Protein AF-A0A1V2M7Y1-F1 (afdb_monomer_lite)

Foldseek 3Di:
DVVVVVVVVVVVVVVVVVVVVVVVVVVVVPPPDPDDPPPPPVPPPDDDDDDDDDDDDDDDPDDDPPVVVVVVVVVVLCPPDDPLLVQLVVCVVVPDDLVRSCVVSVHDSVVSVVSVVVSVVVVVVVVD

Radius of gyration: 26.08 Å; chains: 1; bounding box: 61×38×71 Å

Structure (mmCIF, N/CA/C/O backbone):
data_AF-A0A1V2M7Y1-F1
#
_entry.id   AF-A0A1V2M7Y1-F1
#
loop_
_atom_site.group_PDB
_atom_site.id
_atom_site.type_symbol
_atom_site.label_atom_id
_atom_site.label_alt_id
_atom_site.label_comp_id
_atom_site.label_asym_id
_atom_site.label_entity_id
_atom_site.label_seq_id
_atom_site.pdbx_PDB_ins_code
_atom_site.Cartn_x
_atom_site.Cartn_y
_atom_site.Cartn_z
_atom_site.occupancy
_atom_site.B_iso_or_equiv
_atom_site.auth_seq_id
_atom_site.auth_comp_id
_atom_site.auth_asym_id
_atom_site.auth_atom_id
_atom_site.pdbx_PDB_model_num
ATOM 1 N N . MET A 1 1 ? 33.612 6.776 -31.321 1.00 61.09 1 MET A N 1
ATOM 2 C CA . MET A 1 1 ? 32.596 7.782 -30.926 1.00 61.09 1 MET A CA 1
ATOM 3 C C . MET A 1 1 ? 31.427 7.228 -30.102 1.00 61.09 1 MET A C 1
ATOM 5 O O . MET A 1 1 ? 30.705 8.017 -29.517 1.00 61.09 1 MET A O 1
ATOM 9 N N . ILE A 1 2 ? 31.240 5.905 -29.987 1.00 75.00 2 ILE A N 1
ATOM 10 C CA . ILE A 1 2 ? 30.143 5.317 -29.185 1.00 75.00 2 ILE A CA 1
ATOM 11 C C . ILE A 1 2 ? 30.430 5.383 -27.671 1.00 75.00 2 ILE A C 1
ATOM 13 O O . ILE A 1 2 ? 29.537 5.638 -26.868 1.00 75.00 2 ILE A O 1
ATOM 17 N N . TYR A 1 3 ? 31.699 5.239 -27.278 1.00 81.06 3 TYR A N 1
ATOM 18 C CA . TYR A 1 3 ? 32.115 5.239 -25.871 1.00 81.06 3 TYR A CA 1
ATOM 19 C C . TYR A 1 3 ? 31.869 6.567 -25.148 1.00 81.06 3 TYR A C 1
ATOM 21 O O . TYR A 1 3 ? 31.453 6.566 -23.995 1.00 81.06 3 TYR A O 1
ATOM 29 N N . THR A 1 4 ? 32.057 7.702 -25.823 1.00 82.69 4 THR A N 1
ATOM 30 C CA . THR A 1 4 ? 31.816 9.033 -25.242 1.00 82.69 4 THR A CA 1
ATOM 31 C C . THR A 1 4 ? 30.341 9.258 -24.907 1.00 82.69 4 THR A C 1
ATOM 33 O O . THR A 1 4 ? 30.041 9.879 -23.892 1.00 82.69 4 THR A O 1
ATOM 36 N N . GLY A 1 5 ? 29.425 8.698 -25.706 1.00 80.81 5 GLY A N 1
ATOM 37 C CA . GLY A 1 5 ? 27.989 8.727 -25.418 1.00 80.81 5 GLY A CA 1
ATOM 38 C C . GLY A 1 5 ? 27.635 7.895 -24.186 1.00 80.81 5 GLY A C 1
ATOM 39 O O . GLY A 1 5 ? 27.007 8.409 -23.266 1.00 80.81 5 GLY A O 1
ATOM 40 N N . LEU A 1 6 ? 28.116 6.647 -24.123 1.00 84.06 6 LEU A N 1
ATOM 41 C CA . LEU A 1 6 ? 27.849 5.736 -23.002 1.00 84.06 6 LEU A CA 1
ATOM 42 C C . LEU A 1 6 ? 28.409 6.247 -21.668 1.00 84.06 6 LEU A C 1
ATOM 44 O O . LEU A 1 6 ? 27.753 6.106 -20.637 1.00 84.06 6 LEU A O 1
ATOM 48 N N . ILE A 1 7 ? 29.586 6.879 -21.680 1.00 89.00 7 ILE A N 1
ATOM 49 C CA . ILE A 1 7 ? 30.180 7.487 -20.480 1.00 89.00 7 ILE A CA 1
ATOM 50 C C . ILE A 1 7 ? 29.296 8.630 -19.965 1.00 89.00 7 ILE A C 1
ATOM 52 O O . ILE A 1 7 ? 29.042 8.715 -18.764 1.00 89.00 7 ILE A O 1
ATOM 56 N N . LEU A 1 8 ? 28.772 9.473 -20.860 1.00 86.25 8 LEU A N 1
ATOM 57 C CA . LEU A 1 8 ? 27.915 10.595 -20.477 1.00 86.25 8 LEU A CA 1
ATOM 58 C C . LEU A 1 8 ? 26.569 10.119 -19.910 1.00 86.25 8 LEU A C 1
ATOM 60 O O . LEU A 1 8 ? 26.113 10.632 -18.886 1.00 86.25 8 LEU A O 1
ATOM 64 N N . THR A 1 9 ? 25.959 9.097 -20.519 1.00 86.38 9 THR A N 1
ATOM 65 C CA . THR A 1 9 ? 24.731 8.482 -19.988 1.00 86.38 9 THR A CA 1
ATOM 66 C C . THR A 1 9 ? 24.990 7.805 -18.638 1.00 86.38 9 THR A C 1
ATOM 68 O O . THR A 1 9 ? 24.194 7.944 -17.710 1.00 86.38 9 THR A O 1
ATOM 71 N N . GLY A 1 10 ? 26.139 7.139 -18.485 1.00 89.62 10 GLY A N 1
ATOM 72 C CA . GLY A 1 10 ? 26.568 6.521 -17.231 1.00 89.62 10 GLY A CA 1
ATOM 73 C C . GLY A 1 10 ? 26.699 7.532 -16.090 1.00 89.62 10 GLY A C 1
ATOM 74 O O . GLY A 1 10 ? 26.111 7.344 -15.029 1.00 89.62 10 GLY A O 1
ATOM 75 N N . ILE A 1 11 ? 27.384 8.655 -16.320 1.00 89.75 11 ILE A N 1
ATOM 76 C CA . ILE A 1 11 ? 27.546 9.715 -15.310 1.00 89.75 11 ILE A CA 1
ATOM 77 C C . ILE A 1 11 ? 26.185 10.305 -14.906 1.00 89.75 11 ILE A C 1
ATOM 79 O O . ILE A 1 11 ? 25.921 10.485 -13.716 1.00 89.75 11 ILE A O 1
ATOM 83 N N . GLY A 1 12 ? 25.294 10.551 -15.874 1.00 89.31 12 GLY A N 1
ATOM 84 C CA . GLY A 1 12 ? 23.948 11.064 -15.606 1.00 89.31 12 GLY A CA 1
ATOM 85 C C . GLY A 1 12 ? 23.114 10.118 -14.737 1.00 89.31 12 GLY A C 1
ATOM 86 O O . GLY A 1 12 ? 22.533 10.540 -13.735 1.00 89.31 12 GLY A O 1
ATOM 87 N N . THR A 1 13 ? 23.107 8.823 -15.065 1.00 90.56 13 THR A N 1
ATOM 88 C CA . THR A 1 13 ? 22.377 7.813 -14.276 1.00 90.56 13 THR A CA 1
ATOM 89 C C . THR A 1 13 ? 22.920 7.695 -12.848 1.00 90.56 13 THR A C 1
ATOM 91 O O . THR A 1 13 ? 22.144 7.669 -11.892 1.00 90.56 13 THR A O 1
ATOM 94 N N . ILE A 1 14 ? 24.240 7.742 -12.663 1.00 93.94 14 ILE A N 1
ATOM 95 C CA . ILE A 1 14 ? 24.876 7.707 -11.338 1.00 93.94 14 ILE A CA 1
ATOM 96 C C . ILE A 1 14 ? 24.452 8.901 -10.472 1.00 93.94 14 ILE A C 1
ATOM 98 O O . ILE A 1 14 ? 24.095 8.716 -9.306 1.00 93.94 14 ILE A O 1
ATOM 102 N N . LEU A 1 15 ? 24.412 10.116 -11.029 1.00 90.50 15 LEU A N 1
ATOM 103 C CA . LEU A 1 15 ? 23.976 11.311 -10.296 1.00 90.50 15 LEU A CA 1
ATOM 104 C C . LEU A 1 15 ? 22.510 11.219 -9.847 1.00 90.50 15 LEU A C 1
ATOM 106 O O . LEU A 1 15 ? 22.191 11.585 -8.712 1.00 90.50 15 LEU A O 1
ATOM 110 N N . THR A 1 16 ? 21.623 10.680 -10.692 1.00 89.56 16 THR A N 1
ATOM 111 C CA . THR A 1 16 ? 20.214 10.472 -10.313 1.00 89.56 16 THR A CA 1
ATOM 112 C C . THR A 1 16 ? 20.065 9.488 -9.151 1.00 89.56 16 THR A C 1
ATOM 114 O O . THR A 1 16 ? 19.310 9.757 -8.216 1.00 89.56 16 THR A O 1
ATOM 117 N N . LEU A 1 17 ? 20.846 8.401 -9.140 1.00 91.62 17 LEU A N 1
ATOM 118 C CA . LEU A 1 17 ? 20.833 7.414 -8.058 1.00 91.62 17 LEU A CA 1
ATOM 119 C C . LEU A 1 17 ? 21.341 7.994 -6.732 1.00 91.62 17 LEU A C 1
ATOM 121 O O . LEU A 1 17 ? 20.717 7.771 -5.695 1.00 91.62 17 LEU A O 1
ATOM 125 N N . ILE A 1 18 ? 22.423 8.781 -6.753 1.00 89.81 18 ILE A N 1
ATOM 126 C CA . ILE A 1 18 ? 22.958 9.450 -5.553 1.00 89.81 18 ILE A CA 1
ATOM 127 C C . ILE A 1 18 ? 21.922 10.417 -4.965 1.00 89.81 18 ILE A C 1
ATOM 129 O O . ILE A 1 18 ? 21.737 10.460 -3.746 1.00 89.81 18 ILE A O 1
ATOM 133 N N . SER A 1 19 ? 21.217 11.162 -5.821 1.00 86.12 19 SER A N 1
ATOM 134 C CA . SER A 1 19 ? 20.173 12.101 -5.400 1.00 86.12 19 SER A CA 1
ATOM 135 C C . SER A 1 19 ? 19.023 11.386 -4.679 1.00 86.12 19 SER A C 1
ATOM 137 O O . SER A 1 19 ? 18.659 11.757 -3.560 1.00 86.12 19 SER A O 1
ATOM 139 N N . ILE A 1 20 ? 18.525 10.284 -5.255 1.00 86.19 20 ILE A N 1
ATOM 140 C CA . ILE A 1 20 ? 17.483 9.444 -4.643 1.00 86.19 20 ILE A CA 1
ATOM 141 C C . ILE A 1 20 ? 17.979 8.841 -3.321 1.00 86.19 20 ILE A C 1
ATOM 143 O O . ILE A 1 20 ? 17.269 8.879 -2.314 1.00 86.19 20 ILE A O 1
ATOM 147 N N . PHE A 1 21 ? 19.210 8.319 -3.288 1.00 88.44 21 PHE A N 1
ATOM 148 C CA . PHE A 1 21 ? 19.780 7.697 -2.092 1.00 88.44 21 PHE A CA 1
ATOM 149 C C . PHE A 1 21 ? 19.915 8.693 -0.935 1.00 88.44 21 PHE A C 1
ATOM 151 O O . PHE A 1 21 ? 19.557 8.372 0.199 1.00 88.44 21 PHE A O 1
ATOM 158 N N . LYS A 1 22 ? 20.360 9.925 -1.214 1.00 81.62 22 LYS A N 1
ATOM 159 C CA . LYS A 1 22 ? 20.474 10.988 -0.208 1.00 81.62 22 LYS A CA 1
ATOM 160 C C . LYS A 1 22 ? 19.105 11.393 0.352 1.00 81.62 22 LYS A C 1
ATOM 162 O O . LYS A 1 22 ? 18.977 11.528 1.567 1.00 81.62 22 LYS A O 1
ATOM 167 N N . ILE A 1 23 ? 18.080 11.502 -0.498 1.00 80.69 23 ILE A N 1
ATOM 168 C CA . ILE A 1 23 ? 16.699 11.804 -0.083 1.00 80.69 23 ILE A CA 1
ATOM 169 C C . ILE A 1 23 ? 16.132 10.708 0.826 1.00 80.69 23 ILE A C 1
ATOM 171 O O . ILE A 1 23 ? 15.535 10.994 1.864 1.00 80.69 23 ILE A O 1
ATOM 175 N N . ILE A 1 24 ? 16.367 9.438 0.488 1.00 75.44 24 ILE A N 1
ATOM 176 C CA . ILE A 1 24 ? 15.926 8.303 1.304 1.00 75.44 24 ILE A CA 1
ATOM 177 C C . ILE A 1 24 ? 16.681 8.281 2.639 1.00 75.44 24 ILE A C 1
ATOM 179 O O . ILE A 1 24 ? 16.071 8.044 3.682 1.00 75.44 24 ILE A O 1
ATOM 183 N N . ALA A 1 25 ? 17.991 8.536 2.627 1.00 72.44 25 ALA A N 1
ATOM 184 C CA . ALA A 1 25 ? 18.817 8.560 3.829 1.00 72.44 25 ALA 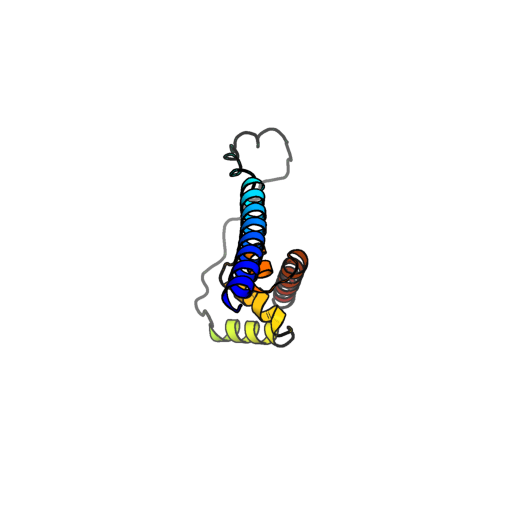A CA 1
ATOM 185 C C . ALA A 1 25 ? 18.418 9.691 4.791 1.00 72.44 25 ALA A C 1
ATOM 187 O O . ALA A 1 25 ? 18.361 9.473 6.001 1.00 72.44 25 ALA A O 1
ATOM 188 N N . GLU A 1 26 ? 18.089 10.877 4.276 1.00 65.69 26 GLU A N 1
ATOM 189 C CA . GLU A 1 26 ? 17.611 11.991 5.098 1.00 65.69 26 GLU A CA 1
ATOM 190 C C . GLU A 1 26 ? 16.216 11.714 5.674 1.00 65.69 26 GLU A C 1
ATOM 192 O O . GLU A 1 26 ? 15.982 11.936 6.863 1.00 65.69 26 GLU A O 1
ATOM 197 N N . ASN A 1 27 ? 15.317 11.117 4.887 1.00 62.84 27 ASN A N 1
ATOM 198 C CA . ASN A 1 27 ? 13.991 10.715 5.361 1.00 62.84 27 ASN A CA 1
ATOM 199 C C . ASN A 1 27 ? 14.044 9.637 6.456 1.00 62.84 27 ASN A C 1
ATOM 201 O O . ASN A 1 27 ? 13.164 9.598 7.311 1.00 62.84 27 ASN A O 1
ATOM 205 N N . ARG A 1 28 ? 15.092 8.802 6.499 1.00 59.47 28 ARG A N 1
ATOM 206 C CA . ARG A 1 28 ? 15.314 7.855 7.608 1.00 59.47 28 ARG A CA 1
ATOM 207 C C . ARG A 1 28 ? 15.760 8.531 8.905 1.00 59.47 28 ARG A C 1
ATOM 209 O O . ARG A 1 28 ? 15.468 8.002 9.968 1.00 59.47 28 ARG A O 1
ATOM 216 N N . LYS A 1 29 ? 16.417 9.695 8.840 1.00 54.34 29 LYS A N 1
ATOM 217 C CA . LYS A 1 29 ?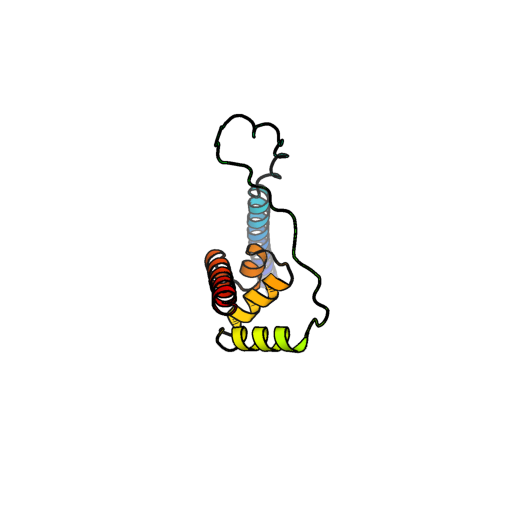 16.782 10.490 10.030 1.00 54.34 29 LYS A CA 1
ATOM 218 C C . LYS A 1 29 ? 15.617 11.323 10.575 1.00 54.34 29 LYS A C 1
ATOM 220 O O . LYS A 1 29 ? 15.677 11.770 11.712 1.00 54.34 29 LYS A O 1
ATOM 225 N N . LYS A 1 30 ? 14.568 11.516 9.768 1.00 52.84 30 LYS A N 1
ATOM 226 C CA . LYS A 1 30 ? 13.299 12.155 10.156 1.00 52.84 30 LYS A CA 1
ATOM 227 C C . LYS A 1 30 ? 12.225 11.146 10.573 1.00 52.84 30 LYS A C 1
ATOM 229 O O . LYS A 1 30 ? 11.081 11.537 10.773 1.00 52.84 30 LYS A O 1
ATOM 234 N N . VAL A 1 31 ? 12.570 9.862 10.713 1.00 53.81 31 VAL A N 1
ATOM 235 C CA . VAL A 1 31 ? 11.786 8.974 11.572 1.00 53.81 31 VAL A CA 1
ATOM 236 C C . VAL A 1 31 ? 12.218 9.326 12.992 1.00 53.81 31 VAL A C 1
ATOM 238 O O . VAL A 1 31 ? 13.375 9.064 13.330 1.00 53.81 31 VAL A O 1
ATOM 241 N N . PRO A 1 32 ? 11.364 9.983 13.795 1.00 49.62 32 PRO A N 1
ATOM 242 C CA . PRO A 1 32 ? 11.679 10.208 15.190 1.00 49.62 32 PRO A CA 1
ATOM 243 C C . PRO A 1 32 ? 12.045 8.866 15.818 1.00 49.62 32 PRO A C 1
ATOM 245 O O . PRO A 1 32 ? 11.405 7.840 15.574 1.00 49.62 32 PRO A O 1
ATOM 248 N N . SER A 1 33 ? 13.134 8.904 16.574 1.00 51.34 33 SER A N 1
ATOM 249 C CA . SER A 1 33 ? 13.549 7.896 17.537 1.00 51.34 33 SER A CA 1
ATOM 250 C C . SER A 1 33 ? 12.355 7.215 18.220 1.00 51.34 33 SER A C 1
ATOM 252 O O . SER A 1 33 ? 11.324 7.864 18.423 1.00 51.34 33 SER A O 1
ATOM 254 N N . PRO A 1 34 ? 12.501 5.931 18.601 1.00 47.06 34 PRO A N 1
ATOM 255 C CA . PRO A 1 34 ? 11.460 5.172 19.280 1.00 47.06 34 PRO A CA 1
ATOM 256 C C . PRO A 1 34 ? 10.893 6.004 20.426 1.00 47.06 34 PRO A C 1
ATOM 258 O O . PRO A 1 34 ? 11.646 6.580 21.212 1.00 47.06 34 PRO A O 1
ATOM 261 N N . VAL A 1 35 ? 9.564 6.091 20.465 1.00 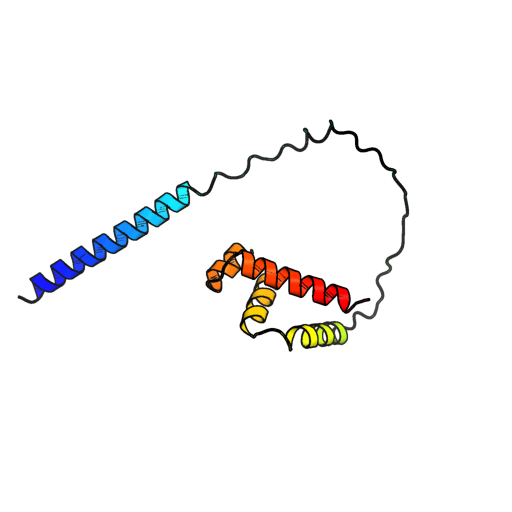55.16 35 VAL A N 1
ATOM 262 C CA . VAL A 1 35 ? 8.817 6.636 21.597 1.00 55.16 35 VAL A CA 1
ATOM 263 C C . VAL A 1 35 ? 9.475 6.161 22.902 1.00 55.16 35 VAL A C 1
ATOM 265 O O . VAL A 1 35 ? 9.713 4.956 23.039 1.00 55.16 35 VAL A O 1
ATOM 268 N N . PRO A 1 36 ? 9.819 7.074 23.831 1.00 48.78 36 PRO A N 1
ATOM 269 C CA . PRO A 1 36 ? 10.340 6.685 25.136 1.00 48.78 36 PRO A CA 1
ATOM 270 C C . PRO A 1 36 ? 9.345 5.724 25.804 1.00 48.78 36 PRO A C 1
ATOM 272 O O . PRO A 1 36 ? 8.143 5.833 25.535 1.00 48.78 36 PRO A O 1
ATOM 275 N N . PRO A 1 37 ? 9.800 4.782 26.652 1.00 42.62 37 PRO A N 1
ATOM 276 C CA . PRO A 1 37 ? 8.882 3.955 27.421 1.00 42.62 37 PRO A CA 1
ATOM 277 C C . PRO A 1 37 ? 7.967 4.902 28.193 1.00 42.62 37 PRO A C 1
ATOM 279 O O . PRO A 1 37 ? 8.425 5.673 29.035 1.00 42.62 37 PRO A O 1
ATOM 282 N N . PHE A 1 38 ? 6.686 4.903 27.834 1.00 41.81 38 PHE A N 1
ATOM 283 C CA . PHE A 1 38 ? 5.672 5.681 28.519 1.00 41.81 38 PHE A CA 1
ATOM 284 C C . PHE A 1 38 ? 5.545 5.067 29.913 1.00 41.81 38 PHE A C 1
ATOM 286 O O . PHE A 1 38 ? 4.878 4.051 30.103 1.00 41.81 38 PHE A O 1
ATOM 293 N N . SER A 1 39 ? 6.302 5.619 30.862 1.00 43.16 39 SER A N 1
ATOM 294 C CA . SER A 1 39 ? 6.241 5.259 32.270 1.00 43.16 39 SER A CA 1
ATOM 295 C C . SER A 1 39 ? 4.810 5.446 32.746 1.00 43.16 39 SER A C 1
ATOM 297 O O . SER A 1 39 ? 4.290 6.558 32.796 1.00 43.16 39 SER A O 1
ATOM 299 N N . THR A 1 40 ? 4.178 4.341 33.116 1.00 48.47 40 THR A N 1
ATOM 300 C CA . THR A 1 40 ? 2.791 4.222 33.579 1.00 48.47 40 THR A CA 1
ATOM 301 C C . THR A 1 40 ? 2.530 4.885 34.943 1.00 48.47 40 THR A C 1
ATOM 303 O O . THR A 1 40 ? 1.677 4.423 35.692 1.00 48.47 40 THR A O 1
ATOM 306 N N . GLN A 1 41 ? 3.271 5.930 35.324 1.00 48.38 41 GLN A N 1
ATOM 307 C CA . GLN A 1 41 ? 3.249 6.484 36.686 1.00 48.38 41 GLN A CA 1
ATOM 308 C C . GLN A 1 41 ? 2.742 7.928 36.796 1.00 48.38 41 GLN A C 1
ATOM 310 O O . GLN A 1 41 ? 2.527 8.394 37.908 1.00 48.38 41 GLN A O 1
ATOM 315 N N . GLU A 1 42 ? 2.434 8.610 35.691 1.00 44.50 42 GLU A N 1
ATOM 316 C CA . GLU A 1 42 ? 1.790 9.940 35.737 1.00 44.50 42 GLU A CA 1
ATOM 317 C C . GLU A 1 42 ? 0.266 9.896 35.514 1.00 44.50 42 GLU A C 1
ATOM 319 O O . GLU A 1 42 ? -0.392 10.922 35.378 1.00 44.50 42 GLU A O 1
ATOM 324 N N . ALA A 1 43 ? -0.333 8.702 35.565 1.00 46.62 43 ALA A N 1
ATOM 325 C CA . ALA A 1 43 ? -1.782 8.490 35.568 1.00 46.62 43 ALA A CA 1
ATOM 326 C C . ALA A 1 43 ? -2.388 8.518 36.993 1.00 46.62 43 ALA A C 1
ATOM 328 O O . ALA A 1 43 ? -3.220 7.679 37.330 1.00 46.62 43 ALA A O 1
ATOM 329 N N . LEU A 1 44 ? -1.960 9.447 37.859 1.00 46.53 44 LEU A N 1
ATOM 330 C CA . LEU A 1 44 ? -2.459 9.568 39.243 1.00 46.53 44 LEU A CA 1
ATOM 331 C C . LEU A 1 44 ? -2.703 11.020 39.691 1.00 46.53 44 LEU A C 1
ATOM 333 O O . LEU A 1 44 ? -2.453 11.360 40.848 1.00 46.53 44 LEU A O 1
ATOM 337 N N . LYS A 1 45 ? -3.198 11.910 38.818 1.00 48.56 45 LYS A N 1
ATOM 338 C CA . LYS A 1 45 ? -3.638 13.231 39.304 1.00 48.56 45 LYS A CA 1
ATOM 339 C C . LYS A 1 45 ? -4.757 13.951 38.556 1.00 48.56 45 LYS A C 1
ATOM 341 O O . LYS A 1 45 ? -4.883 15.159 38.722 1.00 48.56 45 LYS A O 1
ATOM 346 N N . GLU A 1 46 ? -5.631 13.244 37.850 1.00 46.50 46 GLU A N 1
ATOM 347 C CA . GLU A 1 46 ? -6.944 13.819 37.548 1.00 46.50 46 GLU A CA 1
ATOM 348 C C . GLU A 1 46 ? -8.066 12.864 37.933 1.00 46.50 46 GLU A C 1
ATOM 350 O O . GLU A 1 46 ? -8.313 11.817 37.342 1.00 46.50 46 GLU A O 1
ATOM 355 N N . VAL A 1 47 ? -8.701 13.258 39.029 1.00 52.59 47 VAL A N 1
ATOM 356 C CA . VAL A 1 47 ? -9.923 12.721 39.591 1.00 52.59 47 VAL A CA 1
ATOM 357 C C . VAL A 1 47 ? -11.045 12.935 38.575 1.00 52.59 47 VAL A C 1
ATOM 359 O O . VAL A 1 47 ? -11.550 14.043 38.438 1.00 52.59 47 VAL A O 1
ATOM 362 N N . ILE A 1 48 ? -11.478 11.869 37.904 1.00 45.34 48 ILE A N 1
ATOM 363 C CA . ILE A 1 48 ? -12.837 11.786 37.363 1.00 45.34 48 ILE A CA 1
ATOM 364 C C . ILE A 1 48 ? -13.537 10.652 38.108 1.00 45.34 48 ILE A C 1
ATOM 366 O O . ILE A 1 48 ? -13.337 9.467 37.856 1.00 45.34 48 ILE A O 1
ATOM 370 N N . ILE A 1 49 ? -14.324 11.058 39.100 1.00 52.69 49 ILE A N 1
ATOM 371 C CA . ILE A 1 49 ? -15.264 10.222 39.843 1.00 52.69 49 ILE A CA 1
ATOM 372 C C . ILE A 1 49 ? -16.399 9.863 38.887 1.00 52.69 49 ILE A C 1
ATOM 374 O O . ILE A 1 49 ? -17.088 10.781 38.471 1.00 52.69 49 ILE A O 1
ATOM 378 N N . LEU A 1 50 ? -16.644 8.581 38.593 1.00 52.31 50 LEU A N 1
ATOM 379 C CA . LEU A 1 50 ? -17.988 8.008 38.380 1.00 52.31 50 LEU A CA 1
ATOM 380 C C . LEU A 1 50 ? -17.922 6.460 38.417 1.00 52.31 50 LEU A C 1
ATOM 382 O O . LEU A 1 50 ? -16.859 5.877 38.209 1.00 52.31 50 LEU A O 1
ATOM 386 N N . PRO A 1 51 ? -19.015 5.789 38.826 1.00 43.16 51 PRO A N 1
ATOM 387 C CA . PRO A 1 51 ? -18.969 4.702 39.801 1.00 43.16 51 PRO A CA 1
ATOM 388 C C . PRO A 1 51 ? -18.660 3.320 39.218 1.00 43.16 51 PRO A C 1
ATOM 390 O O . PRO A 1 51 ? -19.168 2.925 38.170 1.00 43.16 51 PRO A O 1
ATOM 393 N N . GLN A 1 52 ? -17.923 2.529 40.004 1.00 51.09 52 GLN A N 1
ATOM 394 C CA . GLN A 1 52 ? -17.890 1.075 39.883 1.00 51.09 52 GLN A CA 1
ATOM 395 C C . GLN A 1 52 ? -19.311 0.517 40.017 1.00 51.09 52 GLN A C 1
ATOM 397 O O . GLN A 1 52 ? -19.888 0.514 41.105 1.00 51.09 52 GLN A O 1
ATOM 402 N N . LYS A 1 53 ? -19.854 -0.027 38.928 1.00 43.28 53 LYS A N 1
ATOM 403 C CA . LYS A 1 53 ? -20.971 -0.965 39.003 1.00 43.28 53 LYS A CA 1
ATOM 404 C C . LYS A 1 53 ? -20.558 -2.294 38.388 1.00 43.28 53 LYS A C 1
ATOM 406 O O . LYS A 1 53 ? -20.515 -2.478 37.178 1.00 43.28 53 LYS A O 1
ATOM 411 N N . SER A 1 54 ? -20.237 -3.204 39.298 1.00 47.59 54 SER A N 1
ATOM 412 C CA . SER A 1 54 ? -20.232 -4.649 39.118 1.00 47.59 54 SER A CA 1
ATOM 413 C C . SER A 1 54 ? -21.391 -5.125 38.233 1.00 47.59 54 SER A C 1
ATOM 415 O O . SER A 1 54 ? -22.550 -4.831 38.520 1.00 47.59 54 SER A O 1
ATOM 417 N N . SER A 1 55 ? -21.090 -5.951 37.231 1.00 46.09 55 SER A N 1
ATOM 418 C CA . SER A 1 55 ? -21.831 -7.201 37.071 1.00 46.09 55 SER A CA 1
ATOM 419 C C . SER A 1 55 ? -20.947 -8.251 36.405 1.00 46.09 55 SER A C 1
ATOM 421 O O . SER A 1 55 ? -20.497 -8.135 35.269 1.00 46.09 55 SER A O 1
ATOM 423 N N . LYS A 1 56 ? -20.658 -9.278 37.200 1.00 51.78 56 LYS A N 1
ATOM 424 C CA . LYS A 1 56 ? -20.230 -10.592 36.749 1.00 51.78 56 LYS A CA 1
ATOM 425 C C . LYS A 1 56 ? -21.318 -11.206 35.866 1.00 51.78 56 LYS A C 1
ATOM 427 O O . LYS A 1 56 ? -22.501 -11.112 36.190 1.00 51.78 56 LYS A O 1
ATOM 432 N N . ASN A 1 57 ? -20.823 -12.010 34.931 1.00 52.12 57 ASN A N 1
ATOM 433 C CA . ASN A 1 57 ? -21.447 -13.144 34.256 1.00 52.12 57 ASN A CA 1
ATOM 434 C C . ASN A 1 57 ? -22.011 -12.896 32.854 1.00 52.12 57 ASN A C 1
ATOM 436 O O . ASN A 1 57 ? -22.611 -11.876 32.546 1.00 52.12 57 ASN A O 1
ATOM 440 N N . ILE A 1 58 ? -21.967 -14.010 32.120 1.00 53.03 58 ILE A N 1
ATOM 441 C CA . ILE A 1 58 ? -22.811 -14.370 30.983 1.00 53.03 58 ILE A CA 1
ATOM 442 C C . ILE A 1 58 ? -22.230 -13.978 29.620 1.00 53.03 58 ILE A C 1
ATOM 444 O O . ILE A 1 58 ? -22.788 -13.156 28.915 1.00 53.03 58 ILE A O 1
ATOM 448 N N . PHE A 1 59 ? -21.207 -14.700 29.159 1.00 55.06 59 PHE A N 1
ATOM 449 C CA . PHE A 1 59 ? -21.308 -15.225 27.795 1.00 55.06 59 PHE A CA 1
ATOM 450 C C . PHE A 1 59 ? -20.770 -16.656 27.745 1.00 55.06 59 PHE A C 1
ATOM 452 O O . PHE A 1 59 ? -19.581 -16.923 27.892 1.00 55.06 59 PHE A O 1
ATOM 459 N N . ARG A 1 60 ? -21.719 -17.591 27.644 1.00 55.00 60 ARG A N 1
ATOM 460 C CA . ARG A 1 60 ? -21.502 -19.027 27.449 1.00 55.00 60 ARG A CA 1
ATOM 461 C C . ARG A 1 60 ? -20.962 -19.245 26.027 1.00 55.00 60 ARG A C 1
ATOM 463 O O . ARG A 1 60 ? -21.487 -18.606 25.115 1.00 55.00 60 ARG A O 1
ATOM 470 N N . PRO A 1 61 ? -20.015 -20.168 25.791 1.00 47.47 61 PRO A N 1
ATOM 471 C CA . PRO A 1 61 ? -19.709 -20.597 24.434 1.00 47.47 61 PRO A CA 1
ATOM 472 C C . PRO A 1 61 ? -20.921 -21.377 23.910 1.00 47.47 61 PRO A C 1
ATOM 474 O O . PRO A 1 61 ? -21.167 -22.510 24.325 1.00 47.47 61 PRO A O 1
ATOM 477 N N . LYS A 1 62 ? -21.732 -20.765 23.040 1.00 43.72 62 LYS A N 1
ATOM 478 C CA . LYS A 1 62 ? -22.703 -21.525 22.249 1.00 43.72 62 LYS A CA 1
ATOM 479 C C . LYS A 1 62 ? -21.909 -22.364 21.248 1.00 43.72 62 LYS A C 1
ATOM 481 O O . LYS A 1 62 ? -21.341 -21.838 20.296 1.00 43.72 62 LYS A O 1
ATOM 486 N N . GLN A 1 63 ? -21.866 -23.669 21.509 1.00 48.16 63 GLN A N 1
ATOM 487 C CA . GLN A 1 63 ? -21.718 -24.694 20.478 1.00 48.16 63 GLN A CA 1
ATOM 488 C C . GLN A 1 63 ? -22.687 -24.384 19.328 1.00 48.16 63 GLN A C 1
ATOM 490 O O . GLN A 1 63 ? -23.807 -23.944 19.587 1.00 48.16 63 GLN A O 1
ATOM 495 N N . ASN A 1 64 ? -22.234 -24.632 18.097 1.00 43.41 64 ASN A N 1
ATOM 496 C CA . ASN A 1 64 ? -22.806 -24.240 16.796 1.00 43.41 64 ASN A CA 1
ATOM 497 C C . ASN A 1 64 ? -22.176 -22.958 16.225 1.00 43.41 64 ASN A C 1
ATOM 499 O O . ASN A 1 64 ? -22.846 -21.969 15.943 1.00 43.41 64 ASN A O 1
ATOM 503 N N . PHE A 1 65 ? -20.851 -23.003 16.059 1.00 49.91 65 PHE A N 1
ATOM 504 C CA . PHE A 1 65 ? -20.103 -22.093 15.196 1.00 49.91 65 PHE A CA 1
ATOM 505 C C . PHE A 1 65 ? -20.426 -22.459 13.742 1.00 49.91 65 PHE A C 1
ATOM 507 O O . PHE A 1 65 ? -19.790 -23.329 13.146 1.00 49.91 65 PHE A O 1
ATOM 514 N N . ASP A 1 66 ? -21.497 -21.867 13.218 1.00 50.03 66 ASP A N 1
ATOM 515 C CA . ASP A 1 66 ? -21.947 -22.063 11.845 1.00 50.03 66 ASP A CA 1
ATOM 516 C C . ASP A 1 66 ? -21.047 -21.249 10.905 1.00 50.03 66 ASP A C 1
ATOM 518 O O . ASP A 1 66 ? -21.333 -20.111 10.527 1.00 50.03 66 ASP A O 1
ATOM 522 N N . LEU A 1 67 ? -19.890 -21.837 10.589 1.00 53.31 67 LEU A N 1
ATOM 523 C CA . LEU A 1 67 ? -18.849 -21.273 9.724 1.00 53.31 67 LEU A CA 1
ATOM 524 C C . LEU A 1 67 ? -19.416 -20.777 8.382 1.00 53.31 67 LEU A C 1
ATOM 526 O O . LEU A 1 67 ? -18.878 -19.862 7.765 1.00 53.31 67 LEU A O 1
ATOM 530 N N . VAL A 1 68 ? -20.517 -21.382 7.936 1.00 52.41 68 VAL A N 1
ATOM 531 C CA . VAL A 1 68 ? -21.185 -21.082 6.670 1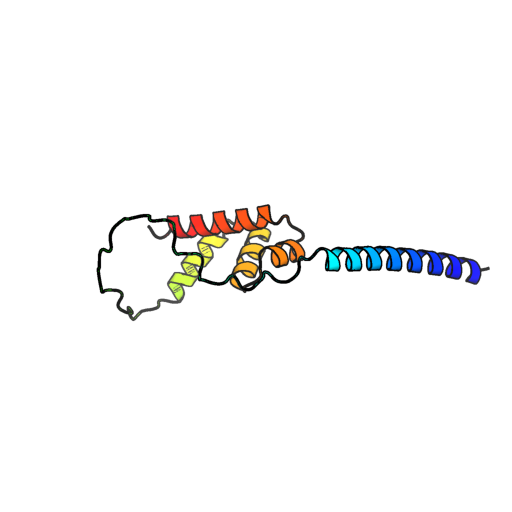.00 52.41 68 VAL A CA 1
ATOM 532 C C . VAL A 1 68 ? -21.920 -19.742 6.742 1.00 52.41 68 VAL A C 1
ATOM 534 O O . VAL A 1 68 ? -21.881 -18.965 5.787 1.00 52.41 68 VAL A O 1
ATOM 537 N N . GLN A 1 69 ? -22.522 -19.412 7.886 1.00 52.44 69 GLN A N 1
ATOM 538 C CA . GLN A 1 69 ? -23.314 -18.193 8.042 1.00 52.44 69 GLN A CA 1
ATOM 539 C C . GLN A 1 69 ? -22.433 -16.936 8.155 1.00 52.44 69 GLN A C 1
ATOM 541 O O . GLN A 1 69 ? -22.763 -15.901 7.573 1.00 52.44 69 GLN A O 1
ATOM 546 N N . GLU A 1 70 ? -21.263 -17.027 8.801 1.00 53.03 70 GLU A N 1
ATOM 547 C CA . GLU A 1 70 ? -20.285 -15.924 8.855 1.00 53.03 70 GLU A CA 1
ATOM 548 C C . GLU A 1 70 ? -19.639 -15.648 7.484 1.00 53.03 70 GLU A C 1
ATOM 550 O O . GLU A 1 70 ? -19.387 -14.489 7.128 1.00 53.03 70 GLU A O 1
ATOM 555 N N . VAL A 1 71 ? -19.412 -16.691 6.679 1.00 53.31 71 VAL A N 1
ATOM 556 C CA . VAL A 1 71 ? -18.904 -16.552 5.306 1.00 53.31 71 VAL A CA 1
ATOM 557 C C . VAL A 1 71 ? -19.958 -15.894 4.412 1.00 53.31 71 VAL A C 1
ATOM 559 O O . VAL A 1 71 ? -19.642 -14.925 3.723 1.00 53.31 71 VAL A O 1
ATOM 562 N N . GLN A 1 72 ? -21.222 -16.324 4.484 1.00 50.31 72 GLN A N 1
ATOM 563 C CA . GLN A 1 72 ? -22.315 -15.751 3.687 1.00 50.31 72 GLN A CA 1
ATOM 564 C C . GLN A 1 72 ? -22.555 -14.262 4.005 1.00 50.31 72 GLN A C 1
ATOM 566 O O . GLN A 1 72 ? -22.768 -13.455 3.097 1.00 50.31 72 GLN A O 1
ATOM 571 N N . HIS A 1 73 ? -22.482 -13.875 5.285 1.00 50.09 73 HIS A N 1
ATOM 572 C CA . HIS A 1 73 ? -22.676 -12.483 5.709 1.00 50.09 73 HIS A CA 1
ATOM 573 C C . HIS A 1 73 ? -21.477 -11.590 5.364 1.00 50.09 73 HIS A C 1
ATOM 575 O O . HIS A 1 73 ? -21.649 -10.415 5.034 1.00 50.09 73 HIS A O 1
ATOM 581 N N . ASN A 1 74 ? -20.256 -12.144 5.366 1.00 51.94 74 ASN A N 1
ATOM 582 C CA . ASN A 1 74 ? -19.100 -11.447 4.808 1.00 51.94 74 ASN A CA 1
ATOM 583 C C . ASN A 1 74 ? -19.285 -11.230 3.300 1.00 51.94 74 ASN A C 1
ATOM 585 O O . ASN A 1 74 ? -19.113 -10.097 2.864 1.00 51.94 74 ASN A O 1
ATOM 589 N N . LEU A 1 75 ? -19.676 -12.251 2.522 1.00 51.38 75 LEU A N 1
ATOM 590 C CA . LEU A 1 75 ? -19.790 -12.153 1.056 1.00 51.38 75 LEU A CA 1
ATOM 591 C C . LEU A 1 75 ? -20.692 -10.995 0.597 1.00 51.38 75 LEU A C 1
ATOM 593 O O . LEU A 1 75 ? -20.276 -10.219 -0.262 1.00 51.38 75 LEU A O 1
ATOM 597 N N . ARG A 1 76 ? -21.863 -10.810 1.223 1.00 51.62 76 ARG A N 1
ATOM 598 C CA . ARG A 1 76 ? -22.782 -9.706 0.883 1.00 51.62 76 ARG A CA 1
ATOM 599 C C . ARG A 1 76 ? -22.224 -8.318 1.194 1.00 51.62 76 ARG A C 1
ATOM 601 O O . ARG A 1 76 ? -22.502 -7.369 0.472 1.00 51.62 76 ARG A O 1
ATOM 608 N N . SER A 1 77 ? -21.406 -8.182 2.239 1.00 54.62 77 SER A N 1
ATOM 609 C CA . SER A 1 77 ? -20.800 -6.892 2.604 1.00 54.62 77 SER A CA 1
ATOM 610 C C . SER A 1 77 ? -19.720 -6.439 1.605 1.00 54.62 77 SER A C 1
ATOM 612 O O . SER A 1 77 ? -19.432 -5.242 1.516 1.00 54.62 77 SER A O 1
ATOM 614 N N . TYR A 1 78 ? -19.157 -7.380 0.831 1.00 54.16 78 TYR A N 1
ATOM 615 C CA . TYR A 1 78 ? -18.172 -7.116 -0.222 1.00 54.16 78 TYR A CA 1
ATOM 616 C C . TYR A 1 78 ? -18.773 -6.943 -1.613 1.00 54.16 78 TYR A C 1
ATOM 618 O O . TYR A 1 78 ? -18.052 -6.462 -2.479 1.00 54.16 78 TYR A O 1
ATOM 626 N N . GLU A 1 79 ? -20.013 -7.346 -1.890 1.00 56.47 79 GLU A N 1
ATOM 627 C CA . GLU A 1 79 ? -20.568 -7.260 -3.254 1.00 56.47 79 GLU A CA 1
ATOM 628 C C . GLU A 1 79 ? -20.690 -5.817 -3.757 1.00 56.47 79 GLU A C 1
ATOM 630 O O . GLU A 1 79 ? -20.478 -5.578 -4.939 1.00 56.47 79 GLU A O 1
ATOM 635 N N . ASP A 1 80 ? -20.875 -4.862 -2.844 1.00 62.12 80 ASP A N 1
ATOM 636 C CA . ASP A 1 80 ? -21.094 -3.443 -3.159 1.00 62.12 80 ASP A CA 1
ATOM 637 C C . ASP A 1 80 ? -19.851 -2.554 -2.941 1.00 62.12 80 ASP A C 1
ATOM 639 O O . ASP A 1 80 ? -19.928 -1.327 -2.901 1.00 62.12 80 ASP A O 1
ATOM 643 N N . LEU A 1 81 ? -18.687 -3.164 -2.696 1.00 65.75 81 LEU A N 1
ATOM 644 C CA . LEU A 1 81 ? -17.413 -2.445 -2.617 1.00 65.75 81 LEU A CA 1
ATOM 645 C C . LEU A 1 81 ? -16.704 -2.519 -3.967 1.00 65.75 81 LEU A C 1
ATOM 647 O O . LEU A 1 81 ? -16.611 -3.597 -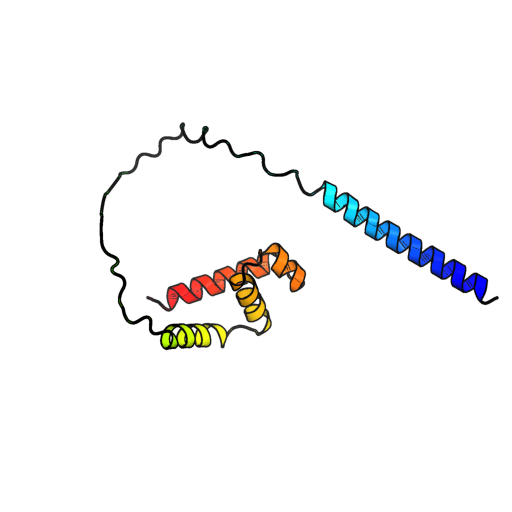4.560 1.00 65.75 81 LEU A O 1
ATOM 651 N N . ASN A 1 82 ? -16.135 -1.398 -4.413 1.00 77.94 82 ASN A N 1
ATOM 652 C CA . ASN A 1 82 ? -15.237 -1.390 -5.564 1.00 77.94 82 ASN A CA 1
ATOM 653 C C . ASN A 1 82 ? -14.099 -2.399 -5.336 1.00 77.94 82 ASN A C 1
ATOM 655 O O . ASN A 1 82 ? -13.631 -2.579 -4.208 1.00 77.94 82 ASN A O 1
ATOM 659 N N . GLU A 1 83 ? -13.628 -3.063 -6.397 1.00 80.00 83 GLU A N 1
ATOM 660 C CA . GLU A 1 83 ? -12.567 -4.083 -6.298 1.00 80.00 83 GLU A CA 1
ATOM 661 C C . GLU A 1 83 ? -11.311 -3.578 -5.572 1.00 80.00 83 GLU A C 1
ATOM 663 O O . GLU A 1 83 ? -10.599 -4.338 -4.912 1.00 80.00 83 GLU A O 1
ATOM 668 N N . GLU A 1 84 ? -11.051 -2.278 -5.668 1.00 79.56 84 GLU A N 1
ATOM 669 C CA . GLU A 1 84 ? -9.925 -1.604 -5.036 1.00 79.56 84 GLU A CA 1
ATOM 670 C C . GLU A 1 84 ? -10.097 -1.478 -3.514 1.00 79.56 84 GLU A C 1
ATOM 672 O O . GLU A 1 84 ? -9.150 -1.725 -2.767 1.00 79.56 84 GLU A O 1
ATOM 677 N N . ASP A 1 85 ? -11.313 -1.215 -3.035 1.00 86.44 85 ASP A N 1
ATOM 678 C CA . ASP A 1 85 ? -11.620 -1.105 -1.605 1.00 86.44 85 ASP A CA 1
ATOM 679 C C . ASP A 1 85 ? -11.617 -2.484 -0.934 1.00 86.44 85 ASP A C 1
ATOM 681 O O . ASP A 1 85 ? -11.163 -2.637 0.204 1.00 86.44 85 ASP A O 1
ATOM 685 N N . LYS A 1 86 ? -12.012 -3.538 -1.665 1.00 87.06 86 LYS A N 1
ATOM 686 C CA . LYS A 1 86 ? -11.880 -4.924 -1.181 1.00 87.06 86 LYS A CA 1
ATOM 687 C C . LYS A 1 86 ? -10.425 -5.269 -0.870 1.00 87.06 86 LYS A C 1
ATOM 689 O O . LYS A 1 86 ? -10.159 -5.958 0.118 1.00 87.06 86 LYS A O 1
ATOM 694 N N . LYS A 1 87 ? -9.466 -4.774 -1.664 1.00 89.62 87 LYS A N 1
ATOM 695 C CA . LYS A 1 87 ? -8.030 -4.994 -1.413 1.00 89.62 87 LYS A CA 1
ATOM 696 C C . LYS A 1 87 ? -7.582 -4.313 -0.124 1.00 89.62 87 LYS A C 1
ATOM 698 O O . LYS A 1 87 ? -6.843 -4.927 0.643 1.00 89.62 87 LYS A O 1
ATOM 703 N N . VAL A 1 88 ? -8.072 -3.103 0.151 1.00 91.31 88 VAL A N 1
ATOM 704 C CA . VAL A 1 88 ? -7.805 -2.380 1.406 1.00 91.31 88 VAL A CA 1
ATOM 705 C C . VAL A 1 88 ? -8.259 -3.200 2.612 1.00 91.31 88 VAL A C 1
ATOM 707 O O . VAL A 1 88 ? -7.468 -3.462 3.518 1.00 91.31 88 VAL A O 1
ATOM 710 N N . VAL A 1 89 ? -9.511 -3.664 2.599 1.00 90.38 89 VAL A N 1
ATOM 711 C CA . VAL A 1 89 ? -10.085 -4.453 3.699 1.00 90.38 89 VAL A CA 1
ATOM 712 C C . VAL A 1 89 ? -9.357 -5.787 3.866 1.00 90.38 89 VAL A C 1
ATOM 714 O O . VAL A 1 89 ? -9.078 -6.201 4.990 1.00 90.38 89 VAL A O 1
ATOM 717 N N . THR A 1 90 ? -8.999 -6.447 2.764 1.00 91.56 90 THR A N 1
ATOM 718 C CA . THR A 1 90 ? -8.262 -7.720 2.795 1.00 91.56 90 THR A CA 1
ATOM 719 C C . THR A 1 90 ? -6.878 -7.558 3.422 1.00 91.56 90 THR A C 1
ATOM 721 O O . THR A 1 90 ? -6.504 -8.352 4.282 1.00 91.56 90 THR A O 1
ATOM 724 N N . LEU A 1 91 ? -6.137 -6.511 3.044 1.00 91.75 91 LEU A N 1
ATOM 725 C CA . LEU A 1 91 ? -4.816 -6.222 3.610 1.00 91.75 91 LEU A CA 1
ATOM 726 C C . LEU A 1 91 ? -4.894 -5.813 5.089 1.00 91.75 91 LEU A C 1
ATOM 728 O O . LEU A 1 91 ? -4.052 -6.202 5.894 1.00 91.75 91 LEU A O 1
ATOM 732 N N . ALA A 1 92 ? -5.925 -5.062 5.476 1.00 91.19 92 ALA A N 1
ATOM 733 C CA . ALA A 1 92 ? -6.148 -4.728 6.880 1.00 91.19 92 ALA A CA 1
ATOM 734 C C . ALA A 1 92 ? -6.475 -5.978 7.714 1.00 91.19 92 ALA A C 1
ATOM 736 O O . ALA A 1 92 ? -5.934 -6.152 8.804 1.00 91.19 92 ALA A O 1
ATOM 737 N N . LYS A 1 93 ? -7.298 -6.892 7.180 1.00 88.31 93 LYS A N 1
ATOM 738 C CA . LYS A 1 93 ? -7.603 -8.185 7.814 1.00 88.31 93 LYS A CA 1
ATOM 739 C C . LYS A 1 93 ? -6.377 -9.087 7.957 1.00 88.31 93 LYS A C 1
ATOM 741 O O . LYS A 1 93 ? -6.304 -9.832 8.928 1.00 88.31 93 LYS A O 1
ATOM 746 N N . SER A 1 94 ? -5.413 -9.015 7.038 1.00 91.75 94 SER A N 1
ATOM 747 C CA . SER A 1 94 ? -4.144 -9.746 7.151 1.00 91.75 94 SER A CA 1
ATOM 748 C C . SER A 1 94 ? -3.120 -9.077 8.080 1.00 91.75 94 SER A C 1
ATOM 750 O O . SER A 1 94 ? -2.012 -9.587 8.227 1.00 91.75 94 SER A O 1
ATOM 752 N N . GLY A 1 95 ? -3.486 -7.976 8.749 1.00 90.94 95 GLY A N 1
ATOM 753 C CA . GLY A 1 95 ? -2.676 -7.335 9.787 1.00 90.94 95 GLY A CA 1
ATOM 754 C C . GLY A 1 95 ? -1.717 -6.257 9.280 1.00 90.94 95 GLY A C 1
ATOM 755 O O . GLY A 1 95 ? -0.850 -5.814 10.034 1.00 90.94 95 GLY A O 1
ATOM 756 N N . TYR A 1 96 ? -1.850 -5.810 8.028 1.00 93.06 96 TYR A N 1
ATOM 757 C CA . TYR A 1 96 ? -1.044 -4.700 7.524 1.00 93.06 96 TYR A CA 1
ATOM 758 C C . TYR A 1 96 ? -1.460 -3.385 8.186 1.00 93.06 96 TYR A C 1
ATOM 760 O O . TYR A 1 96 ? -2.642 -3.086 8.359 1.00 93.06 96 TYR A O 1
ATOM 768 N N . SER A 1 97 ? -0.474 -2.550 8.507 1.00 93.00 97 SER A N 1
ATOM 769 C CA . SER A 1 97 ? -0.739 -1.195 8.999 1.00 93.00 97 SER A CA 1
ATOM 770 C C . SER A 1 97 ? -1.270 -0.291 7.882 1.00 93.00 97 SER A C 1
ATOM 772 O O . SER A 1 97 ? -0.870 -0.417 6.724 1.00 93.00 97 SER A O 1
ATOM 774 N N . ILE A 1 98 ? -2.081 0.709 8.239 1.00 91.69 98 ILE A N 1
ATOM 775 C CA . ILE A 1 98 ? -2.630 1.721 7.313 1.00 91.69 98 ILE A CA 1
ATOM 776 C C . ILE A 1 98 ? -1.537 2.327 6.419 1.00 91.69 98 ILE A C 1
ATOM 778 O O . ILE A 1 98 ? -1.722 2.494 5.217 1.00 91.69 98 ILE A O 1
ATOM 782 N N . THR A 1 99 ? -0.356 2.604 6.984 1.00 93.50 99 THR A N 1
ATOM 783 C CA . THR A 1 99 ? 0.773 3.177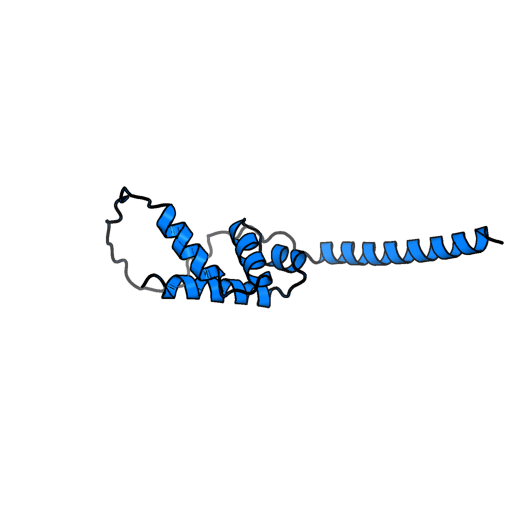 6.231 1.00 93.50 99 THR A CA 1
ATOM 784 C C . THR A 1 99 ? 1.350 2.196 5.202 1.00 93.50 99 THR A C 1
ATOM 786 O O . THR A 1 99 ? 1.751 2.618 4.118 1.00 93.50 99 THR A O 1
ATOM 789 N N . GLN A 1 100 ? 1.392 0.897 5.509 1.00 91.62 100 GLN A N 1
ATOM 790 C CA . GLN A 1 100 ? 1.844 -0.129 4.563 1.00 91.62 100 GLN A CA 1
ATOM 791 C C . GLN A 1 100 ? 0.829 -0.326 3.435 1.00 91.62 100 GLN A C 1
ATOM 793 O O . GLN A 1 100 ? 1.229 -0.385 2.276 1.00 91.62 100 GLN A O 1
ATOM 798 N N . ILE A 1 101 ? -0.465 -0.346 3.762 1.00 92.88 101 ILE A N 1
ATOM 799 C CA . ILE A 1 101 ? -1.553 -0.474 2.784 1.00 92.88 101 ILE A CA 1
ATOM 800 C C . ILE A 1 101 ? -1.550 0.721 1.826 1.00 92.88 101 ILE A C 1
ATOM 802 O O . ILE A 1 101 ? -1.536 0.536 0.612 1.00 92.88 101 ILE A O 1
ATOM 806 N N . ALA A 1 102 ? -1.468 1.939 2.368 1.00 93.81 102 ALA A N 1
ATOM 807 C CA . ALA A 1 102 ? -1.366 3.176 1.596 1.00 93.81 102 ALA A CA 1
ATOM 808 C C . ALA A 1 102 ? -0.183 3.143 0.615 1.00 93.81 102 ALA A C 1
ATOM 810 O O . ALA A 1 102 ? -0.322 3.494 -0.553 1.00 93.81 102 ALA A O 1
ATOM 811 N N . LYS A 1 103 ? 0.979 2.649 1.062 1.00 94.50 103 LYS A N 1
ATOM 812 C CA . LYS A 1 103 ? 2.167 2.515 0.211 1.00 94.50 103 LYS A CA 1
ATOM 813 C C . LYS A 1 103 ? 2.005 1.436 -0.863 1.00 94.50 103 LYS A C 1
ATOM 815 O O . LYS A 1 103 ? 2.445 1.640 -1.988 1.00 94.50 103 LYS A O 1
ATOM 820 N N . GLN A 1 104 ? 1.404 0.299 -0.522 1.00 92.50 104 GLN A N 1
ATOM 821 C CA . GLN A 1 104 ? 1.229 -0.832 -1.434 1.00 92.50 104 GLN A CA 1
ATOM 822 C C . GLN A 1 104 ? 0.196 -0.544 -2.527 1.00 92.50 104 GLN A C 1
ATOM 824 O O . GLN A 1 104 ? 0.366 -0.987 -3.659 1.00 92.50 104 GLN A O 1
ATOM 829 N N . LEU A 1 105 ? -0.852 0.208 -2.194 1.00 91.75 105 LEU A N 1
ATOM 830 C CA . LEU A 1 105 ? -1.929 0.573 -3.113 1.00 91.75 105 LEU A CA 1
ATOM 831 C C . LEU A 1 105 ? -1.758 1.971 -3.724 1.00 91.75 105 LEU A C 1
ATOM 833 O O . LEU A 1 105 ? -2.617 2.395 -4.488 1.00 91.75 105 LEU A O 1
ATOM 837 N N . ASN A 1 106 ? -0.663 2.670 -3.399 1.00 93.62 106 ASN A N 1
ATOM 838 C CA . ASN A 1 106 ? -0.385 4.045 -3.824 1.00 93.62 106 ASN A CA 1
ATOM 839 C C . ASN A 1 106 ? -1.574 4.996 -3.566 1.00 93.62 106 ASN A C 1
ATOM 841 O O . ASN A 1 106 ? -2.057 5.679 -4.464 1.00 93.62 106 ASN A O 1
ATOM 845 N N . ARG A 1 107 ? -2.076 4.984 -2.325 1.00 91.62 107 ARG A N 1
ATOM 846 C CA . ARG A 1 107 ? -3.245 5.756 -1.876 1.00 91.62 107 ARG A CA 1
ATOM 847 C C . ARG A 1 107 ? -2.940 6.627 -0.668 1.00 91.62 107 ARG A C 1
ATOM 849 O O . ARG A 1 107 ? -1.971 6.393 0.059 1.00 91.62 107 ARG A O 1
ATOM 856 N N . GLY A 1 108 ? -3.787 7.626 -0.430 1.00 93.69 108 GLY A N 1
ATOM 857 C CA . GLY A 1 108 ? -3.685 8.490 0.744 1.00 93.69 108 GLY A CA 1
ATOM 858 C C . GLY A 1 108 ? -4.007 7.735 2.038 1.00 93.69 108 GLY A C 1
ATOM 859 O O . GLY A 1 108 ? -4.918 6.915 2.076 1.00 93.69 108 GLY A O 1
ATOM 860 N N . LYS A 1 109 ? -3.307 8.033 3.141 1.00 93.50 109 LYS A N 1
ATOM 861 C CA . LYS A 1 109 ? -3.606 7.406 4.448 1.00 93.50 109 LYS A CA 1
ATOM 862 C C . LYS A 1 109 ? -5.045 7.667 4.908 1.00 93.50 109 LYS A C 1
ATOM 864 O O . LYS A 1 109 ? -5.695 6.747 5.389 1.00 93.50 109 LYS A O 1
ATOM 869 N N . GLY A 1 110 ? -5.537 8.891 4.700 1.00 92.75 110 GLY A N 1
ATOM 870 C CA . GLY A 1 110 ? -6.910 9.269 5.044 1.00 92.75 110 GLY A CA 1
ATOM 871 C C . GLY A 1 110 ? -7.962 8.524 4.220 1.00 92.75 110 GLY A C 1
ATOM 872 O O . GLY A 1 110 ? -9.012 8.181 4.747 1.00 92.75 110 GLY A O 1
ATOM 873 N N . GLU A 1 111 ? -7.664 8.196 2.960 1.00 89.31 111 GLU A N 1
ATOM 874 C CA . GLU A 1 111 ? -8.557 7.378 2.129 1.00 89.31 111 GLU A CA 1
ATOM 875 C C . GLU A 1 111 ? -8.671 5.958 2.687 1.00 89.31 111 GLU A C 1
ATOM 877 O O . GLU A 1 111 ? -9.769 5.429 2.824 1.00 89.31 111 GLU A O 1
ATOM 882 N N . ILE A 1 112 ? -7.542 5.358 3.076 1.00 94.38 112 ILE A N 1
ATOM 883 C CA . ILE A 1 112 ? -7.518 4.028 3.695 1.00 94.38 112 ILE A CA 1
ATOM 884 C C . ILE A 1 112 ? -8.292 4.023 5.020 1.00 94.38 112 ILE A C 1
ATOM 886 O O . ILE A 1 112 ? -9.102 3.127 5.251 1.00 94.38 112 ILE A O 1
ATOM 890 N N . GLU A 1 113 ? -8.080 5.021 5.879 1.00 93.38 113 GLU A N 1
ATOM 891 C CA . GLU A 1 113 ? -8.820 5.168 7.141 1.00 93.38 113 GLU A CA 1
ATOM 892 C C . GLU A 1 113 ? -10.323 5.327 6.916 1.00 93.38 113 GLU A C 1
ATOM 894 O O . GLU A 1 113 ? -11.122 4.681 7.598 1.00 93.38 113 GLU A O 1
ATOM 899 N N . LEU A 1 114 ? -10.712 6.135 5.930 1.00 92.50 114 LEU A N 1
ATOM 900 C CA . LEU A 1 114 ? -12.107 6.336 5.566 1.00 92.50 114 LEU A CA 1
ATOM 901 C C . LEU A 1 114 ? -12.758 5.024 5.114 1.00 92.50 114 LEU A C 1
ATOM 903 O O . LEU A 1 114 ? -13.814 4.662 5.630 1.00 92.50 114 LEU A O 1
ATOM 907 N N . ILE A 1 115 ? -12.113 4.283 4.209 1.00 90.12 115 ILE A N 1
ATOM 908 C CA . ILE A 1 115 ? -12.612 2.993 3.708 1.00 90.12 115 ILE A CA 1
ATOM 909 C C . ILE A 1 115 ? -12.793 1.999 4.862 1.00 90.12 115 ILE A C 1
ATOM 911 O O . ILE A 1 115 ? -13.825 1.328 4.952 1.00 90.12 115 ILE A O 1
ATOM 915 N N . LEU A 1 116 ? -11.824 1.917 5.777 1.00 90.94 116 LEU A N 1
ATOM 916 C CA . LEU A 1 116 ? -11.898 1.016 6.929 1.00 90.94 116 LEU A CA 1
ATOM 917 C C . LEU A 1 116 ? -13.020 1.404 7.899 1.00 90.94 116 LEU A C 1
ATOM 919 O O . LEU A 1 116 ? -13.754 0.524 8.350 1.00 90.94 116 LEU A O 1
ATOM 923 N N . ASN A 1 117 ? -13.203 2.697 8.175 1.00 89.50 117 ASN A N 1
ATOM 924 C CA . ASN A 1 117 ? -14.283 3.183 9.035 1.00 89.50 117 ASN A CA 1
ATOM 925 C C . ASN A 1 117 ? -15.666 2.928 8.429 1.00 89.50 117 ASN A C 1
ATOM 927 O O . ASN A 1 117 ? -16.551 2.427 9.120 1.00 89.50 117 ASN A O 1
ATOM 931 N N . LEU A 1 118 ? -15.848 3.210 7.137 1.00 86.94 118 LEU A N 1
ATOM 932 C CA . LEU A 1 118 ? -17.102 2.936 6.431 1.00 86.94 118 LEU A CA 1
ATOM 933 C C . LEU A 1 118 ? -17.427 1.439 6.433 1.00 86.94 118 LEU A C 1
ATOM 935 O O . LEU A 1 118 ? -18.568 1.049 6.676 1.00 86.94 118 LEU A O 1
ATOM 939 N N . THR A 1 119 ? -16.414 0.596 6.226 1.00 85.06 119 THR A N 1
ATOM 940 C CA . THR A 1 119 ? -16.572 -0.863 6.253 1.00 85.06 119 THR A CA 1
ATOM 941 C C . THR A 1 119 ? -16.930 -1.369 7.652 1.00 85.06 119 THR A C 1
ATOM 943 O O . THR A 1 119 ? -17.780 -2.247 7.790 1.00 85.06 119 THR A O 1
ATOM 946 N N . LYS A 1 120 ? -16.309 -0.816 8.700 1.00 84.00 120 LYS A N 1
ATOM 947 C CA . LYS A 1 120 ? -16.596 -1.180 10.093 1.00 84.00 120 LYS A CA 1
ATOM 948 C C . LYS A 1 120 ? -18.026 -0.804 10.481 1.00 84.00 120 LYS A C 1
ATOM 950 O O . LYS A 1 120 ? -18.773 -1.670 10.919 1.00 84.00 120 LYS A O 1
ATOM 955 N N . ASN A 1 121 ? -18.426 0.439 10.219 1.00 79.69 121 ASN A N 1
ATOM 956 C CA . ASN A 1 121 ? -19.763 0.931 10.550 1.00 79.69 121 ASN A CA 1
ATOM 957 C C . ASN A 1 121 ? -20.859 0.157 9.804 1.00 79.69 121 ASN A C 1
ATOM 959 O O . ASN A 1 121 ? -21.887 -0.166 10.389 1.00 79.69 121 ASN A O 1
ATOM 963 N N . ARG A 1 122 ? -20.622 -0.211 8.535 1.00 75.44 122 ARG A N 1
ATOM 964 C CA . ARG A 1 122 ? -21.545 -1.058 7.761 1.00 75.44 122 ARG A CA 1
ATOM 965 C C . ARG A 1 122 ? -21.743 -2.436 8.400 1.00 75.44 122 ARG A C 1
ATOM 967 O O . ARG A 1 122 ? -22.837 -2.987 8.327 1.00 75.44 122 ARG A O 1
ATOM 974 N N . LYS A 1 123 ? -20.696 -3.011 9.001 1.00 70.50 123 LYS A N 1
ATOM 975 C CA . LYS A 1 123 ? -20.792 -4.298 9.703 1.00 70.50 123 LYS A CA 1
ATOM 976 C C . LYS A 1 123 ? -21.653 -4.178 10.962 1.00 70.50 123 LYS A C 1
ATOM 978 O O . LYS A 1 123 ? -22.404 -5.102 11.249 1.00 70.50 123 LYS A O 1
ATOM 983 N N . ASP A 1 124 ? -21.559 -3.060 11.675 1.00 68.75 124 ASP A N 1
ATOM 984 C CA . ASP A 1 124 ? -22.289 -2.838 12.925 1.00 68.75 124 ASP A CA 1
ATOM 985 C C . ASP A 1 124 ? -23.796 -2.643 12.674 1.00 68.75 124 ASP A C 1
ATOM 987 O O . ASP A 1 124 ? -24.606 -3.261 13.355 1.00 68.75 124 ASP A O 1
ATOM 991 N N . THR A 1 125 ? -24.186 -1.918 11.617 1.00 61.44 125 THR A N 1
ATOM 992 C CA . THR A 1 125 ? -25.603 -1.701 11.246 1.00 61.44 125 THR A CA 1
ATOM 993 C C . THR A 1 125 ? -26.321 -2.934 10.685 1.00 61.44 125 THR A C 1
ATOM 995 O O . THR A 1 125 ? -27.524 -2.895 10.466 1.00 61.44 125 THR A O 1
ATOM 998 N N . LEU A 1 126 ? -25.586 -4.002 10.365 1.00 56.44 126 LEU A N 1
ATOM 999 C CA . LEU A 1 126 ? -26.121 -5.246 9.794 1.00 56.44 126 LEU A CA 1
ATOM 1000 C C . LEU A 1 126 ? -26.302 -6.354 10.844 1.00 56.44 126 LEU A C 1
ATOM 1002 O O . LEU A 1 126 ? -26.815 -7.417 10.505 1.00 56.44 126 LEU A O 1
ATOM 1006 N N . ASN A 1 127 ? -25.858 -6.124 12.085 1.00 56.34 127 ASN A N 1
ATOM 1007 C CA . ASN A 1 127 ? -25.937 -7.082 13.193 1.00 56.34 127 ASN A CA 1
ATOM 1008 C C . ASN A 1 127 ? -26.904 -6.633 14.311 1.00 56.34 127 ASN A C 1
ATOM 1010 O O . ASN A 1 127 ? -26.903 -7.250 15.378 1.00 56.34 127 ASN A O 1
ATOM 1014 N N . GLU A 1 128 ? -27.683 -5.573 14.077 1.00 45.94 128 GLU A N 1
ATOM 1015 C CA . GLU A 1 128 ? -28.774 -5.081 14.937 1.00 45.94 128 GLU A CA 1
ATOM 1016 C C . GLU A 1 128 ? -30.129 -5.466 14.331 1.00 45.94 128 GLU A C 1
ATOM 1018 O O . GLU A 1 128 ? -30.977 -5.995 15.087 1.00 45.94 128 GLU A O 1
#

Secondary structure (DSSP, 8-state):
-HHHHHHHHHHHHHHHHHHHHHHHHHHHHTS--------TTS-SS-----------------S---HHHHHHHHHHHHHTS-HHHHHHHHHHHTT--HHHHHHHHT--HHHHHHHHHHHHHHHHTT--

pLDDT: mean 70.3, std 18.98, range [41.81, 94.5]

Sequence (128 aa):
MIYTGLILTGIGTILTLISIFKIIAENRKKVPSPVPPFSTQEALKEVIILPQKSSKNIFRPKQNFDLVQEVQHNLRSYEDLNEEDKKVVTLAKSGYSITQIAKQLNRGKGEIELILNLTKNRKDTLNE